Protein AF-A0A2D7VNE8-F1 (afdb_monomer_lite)

Sequence (52 aa):
CSGLEIVQYDAAKLLDLLGPEFILRDEQKEAHVTPAGAIQQFAWFVLQRVGS

Radius of gyration: 14.51 Å; chains: 1; bounding box: 31×30×40 Å

Secondary structure (DSSP, 8-state):
----------HHHHHHHH-TTEEEEEEEEEEEE-TTS-EEEEEEEEEEE---

Foldseek 3Di:
DPPDDDDDDDPVNVCVVVDPQKDWDDKDWDWDQDPVRDTDIDMDTDIDGHDD

Structure (mmCIF, N/CA/C/O backbone):
data_AF-A0A2D7VNE8-F1
#
_entry.id   AF-A0A2D7VNE8-F1
#
loop_
_atom_site.group_PDB
_atom_site.id
_atom_site.type_symbol
_atom_site.label_atom_id
_atom_site.label_alt_id
_atom_site.label_comp_id
_atom_site.label_asym_id
_atom_site.label_entity_id
_atom_site.label_seq_id
_atom_site.pdbx_PDB_ins_code
_atom_site.Cartn_x
_atom_site.Cartn_y
_atom_site.Cartn_z
_atom_site.occupancy
_atom_site.B_iso_or_equiv
_atom_site.auth_seq_id
_atom_site.auth_comp_id
_atom_site.auth_asym_id
_atom_site.auth_atom_id
_atom_site.pdbx_PDB_model_num
ATOM 1 N N . CYS A 1 1 ? 12.796 -21.751 -3.058 1.00 68.06 1 CYS A N 1
ATOM 2 C CA . CYS A 1 1 ? 11.687 -20.794 -2.860 1.00 68.06 1 CYS A CA 1
ATOM 3 C C . CYS A 1 1 ? 10.586 -21.492 -2.080 1.00 68.06 1 CYS A C 1
ATOM 5 O O . CYS A 1 1 ? 10.351 -22.660 -2.351 1.00 68.06 1 CYS A O 1
ATOM 7 N N . SER A 1 2 ? 9.951 -20.821 -1.119 1.00 80.94 2 SER A N 1
ATOM 8 C CA . SER A 1 2 ? 8.961 -21.408 -0.196 1.00 80.94 2 SER A CA 1
ATOM 9 C C . SER A 1 2 ? 7.656 -21.883 -0.855 1.00 80.94 2 SER A C 1
ATOM 11 O O . SER A 1 2 ? 6.805 -22.426 -0.165 1.00 80.94 2 SER A O 1
ATOM 13 N N . GLY A 1 3 ? 7.482 -21.679 -2.167 1.00 90.56 3 GLY A N 1
ATOM 14 C CA . GLY A 1 3 ? 6.247 -22.006 -2.890 1.00 90.56 3 GLY A CA 1
ATOM 15 C C . GLY A 1 3 ? 5.084 -21.055 -2.592 1.00 90.56 3 GLY A C 1
ATOM 16 O O . GLY A 1 3 ? 3.976 -21.298 -3.050 1.00 90.56 3 GLY A O 1
ATOM 17 N N . LEU A 1 4 ? 5.332 -19.988 -1.828 1.00 87.81 4 LEU A N 1
ATOM 18 C CA . LEU A 1 4 ? 4.322 -19.002 -1.462 1.00 87.81 4 LEU A CA 1
ATOM 19 C C . LEU A 1 4 ? 4.110 -17.986 -2.586 1.00 87.81 4 LEU A C 1
ATOM 21 O O . LEU A 1 4 ? 5.046 -17.646 -3.315 1.00 87.81 4 LEU A O 1
ATOM 25 N N . GLU A 1 5 ? 2.880 -17.487 -2.690 1.00 86.00 5 GLU A N 1
ATOM 26 C CA . GLU A 1 5 ? 2.527 -16.424 -3.626 1.00 86.00 5 GLU A CA 1
ATOM 27 C C . GLU A 1 5 ? 3.275 -15.127 -3.305 1.00 86.00 5 GLU A C 1
ATOM 29 O O . GLU A 1 5 ? 3.461 -14.747 -2.146 1.00 86.00 5 GLU A O 1
ATOM 34 N N . ILE A 1 6 ? 3.686 -14.424 -4.360 1.00 86.12 6 ILE A N 1
ATOM 35 C CA . ILE A 1 6 ? 4.221 -13.071 -4.244 1.00 86.12 6 ILE A CA 1
ATOM 36 C C . ILE A 1 6 ? 3.030 -12.116 -4.234 1.00 86.12 6 ILE A C 1
ATOM 38 O O . ILE A 1 6 ? 2.351 -11.956 -5.247 1.00 86.12 6 ILE A O 1
ATOM 42 N N . VAL A 1 7 ? 2.794 -11.463 -3.098 1.00 85.19 7 VAL A N 1
ATOM 43 C CA . VAL A 1 7 ? 1.728 -10.468 -2.950 1.00 85.19 7 VAL A CA 1
ATOM 44 C C . VAL A 1 7 ? 2.334 -9.073 -2.902 1.00 85.19 7 VAL A C 1
ATOM 46 O O . VAL A 1 7 ? 3.154 -8.767 -2.037 1.00 85.19 7 VAL A O 1
ATOM 49 N N . GLN A 1 8 ? 1.896 -8.207 -3.815 1.00 89.00 8 GLN A N 1
ATOM 50 C CA . GLN A 1 8 ? 2.160 -6.776 -3.724 1.00 89.00 8 GLN A CA 1
ATOM 51 C C . GLN A 1 8 ? 1.069 -6.119 -2.875 1.00 89.00 8 GLN A C 1
ATOM 53 O O . GLN A 1 8 ? -0.108 -6.082 -3.263 1.00 89.00 8 GLN A O 1
ATOM 58 N N . TYR A 1 9 ? 1.474 -5.640 -1.703 1.00 90.94 9 TYR A N 1
ATOM 59 C CA . TYR A 1 9 ? 0.596 -4.994 -0.738 1.00 90.94 9 TYR A CA 1
ATOM 60 C C . TYR A 1 9 ? 0.431 -3.502 -1.039 1.00 90.94 9 TYR A C 1
ATOM 62 O O . TYR A 1 9 ? 1.397 -2.801 -1.334 1.00 90.94 9 TYR A O 1
ATOM 70 N N . ASP A 1 10 ? -0.808 -3.036 -0.928 1.00 94.38 10 ASP A N 1
ATOM 71 C CA . ASP A 1 10 ? -1.161 -1.633 -0.737 1.00 94.38 10 ASP A CA 1
ATOM 72 C C . ASP A 1 10 ? -1.727 -1.450 0.682 1.00 94.38 10 ASP A C 1
ATOM 74 O O . ASP A 1 10 ? -1.877 -2.421 1.435 1.00 94.38 10 ASP A O 1
ATOM 78 N N . ALA A 1 11 ? -2.050 -0.211 1.055 1.00 95.88 11 ALA A N 1
ATOM 79 C CA . ALA A 1 11 ? -2.597 0.082 2.374 1.00 95.88 11 ALA A CA 1
ATOM 80 C C . ALA A 1 11 ? -3.885 -0.707 2.671 1.00 95.88 11 ALA A C 1
ATOM 82 O O . ALA A 1 11 ? -4.070 -1.166 3.795 1.00 95.88 11 ALA A O 1
ATOM 83 N N . ALA A 1 12 ? -4.757 -0.902 1.677 1.00 96.00 12 ALA A N 1
ATOM 84 C CA . ALA A 1 12 ? -6.027 -1.597 1.866 1.00 96.00 12 ALA A CA 1
ATOM 85 C C . ALA A 1 12 ? -5.813 -3.084 2.176 1.00 96.00 12 ALA A C 1
ATOM 87 O O . ALA A 1 12 ? -6.365 -3.588 3.150 1.00 96.00 12 ALA A O 1
ATOM 88 N N . LYS A 1 13 ? -4.952 -3.768 1.412 1.00 95.75 13 LYS A N 1
ATOM 89 C CA . LYS A 1 13 ? -4.583 -5.170 1.669 1.00 95.75 13 LYS A CA 1
ATOM 90 C C . LYS A 1 13 ? -3.889 -5.345 3.016 1.00 95.75 13 LYS A C 1
ATOM 92 O O . LYS A 1 13 ? -4.081 -6.366 3.666 1.00 95.75 13 LYS A O 1
ATOM 97 N N . LEU A 1 14 ? -3.076 -4.371 3.436 1.00 95.81 14 LEU A N 1
ATOM 98 C CA . LEU A 1 14 ? -2.438 -4.403 4.754 1.00 95.81 14 LEU A CA 1
ATOM 99 C C . LEU A 1 14 ? -3.459 -4.261 5.881 1.00 95.81 14 LEU A C 1
ATOM 101 O O . LEU A 1 14 ? -3.380 -5.008 6.848 1.00 95.81 14 LEU A O 1
ATOM 105 N N . LEU A 1 15 ? -4.415 -3.340 5.761 1.00 96.69 15 LEU A N 1
ATOM 106 C CA . LEU A 1 15 ? -5.471 -3.167 6.761 1.00 96.69 15 LEU A CA 1
ATOM 107 C C . LEU A 1 15 ? -6.393 -4.390 6.841 1.00 96.69 15 LEU A C 1
ATOM 109 O O . LEU A 1 15 ? -6.742 -4.806 7.940 1.00 96.69 15 LEU A O 1
ATOM 113 N N . ASP A 1 16 ? -6.739 -4.993 5.702 1.00 96.44 16 ASP A N 1
ATOM 114 C CA . ASP A 1 16 ? -7.538 -6.223 5.657 1.00 96.44 16 ASP A CA 1
ATOM 115 C C . ASP A 1 16 ? -6.805 -7.401 6.322 1.00 96.44 16 ASP A C 1
ATOM 117 O O . ASP A 1 16 ? -7.374 -8.110 7.150 1.00 96.44 16 ASP A O 1
ATOM 121 N N . LEU A 1 17 ? -5.504 -7.553 6.043 1.00 95.12 17 LEU A N 1
ATOM 122 C CA . LEU A 1 17 ? -4.670 -8.600 6.635 1.00 95.12 17 LEU A CA 1
ATOM 123 C C . LEU A 1 17 ? -4.433 -8.408 8.142 1.00 95.12 17 LEU A C 1
ATOM 125 O O . LEU A 1 17 ? -4.437 -9.382 8.893 1.00 95.12 17 LEU A O 1
ATOM 129 N N . LEU A 1 18 ? -4.163 -7.175 8.581 1.00 95.38 18 LEU A N 1
ATOM 130 C CA . LEU A 1 18 ? -3.842 -6.857 9.980 1.00 95.38 18 LEU A CA 1
ATOM 131 C C . LEU A 1 18 ? -5.089 -6.749 10.862 1.00 95.38 18 LEU A C 1
ATOM 133 O O . LEU A 1 18 ? -5.001 -6.914 12.079 1.00 95.38 18 LEU A O 1
ATOM 137 N N . GLY A 1 19 ? -6.244 -6.495 10.252 1.00 96.19 19 GLY A N 1
ATOM 138 C CA . GLY A 1 19 ? -7.526 -6.429 10.926 1.00 96.19 19 GLY A CA 1
ATOM 139 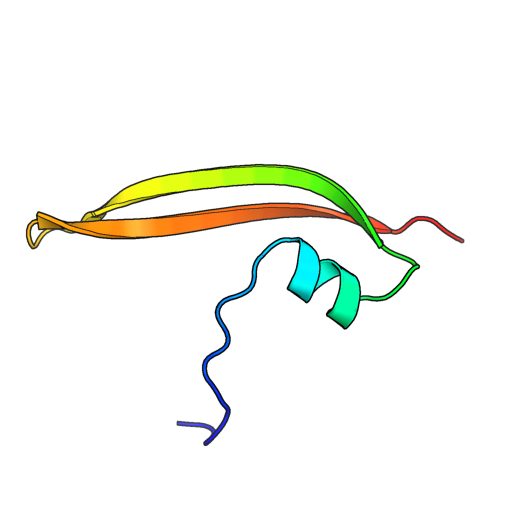C C . GLY A 1 19 ? -7.837 -5.067 11.559 1.00 96.19 19 GLY A C 1
ATOM 140 O O . GLY A 1 19 ? -7.051 -4.117 11.500 1.00 96.19 19 GLY A O 1
ATOM 141 N N . PRO A 1 20 ? -9.014 -4.962 12.198 1.00 95.50 20 PRO A N 1
ATOM 142 C CA . PRO A 1 20 ? -9.600 -3.692 12.635 1.00 95.50 20 PRO A CA 1
ATOM 143 C C . PRO A 1 20 ? -8.848 -3.013 13.786 1.00 95.50 20 PRO A C 1
ATOM 145 O O . PRO A 1 20 ? -9.135 -1.864 14.111 1.00 95.50 20 PRO A O 1
ATOM 148 N N . GLU A 1 21 ? -7.894 -3.706 14.412 1.00 96.81 21 GLU A N 1
ATOM 149 C CA . GLU A 1 21 ? -7.036 -3.125 15.442 1.00 96.81 21 GLU A CA 1
ATOM 150 C C . GLU A 1 21 ? -6.006 -2.156 14.866 1.00 96.81 21 GLU A C 1
ATOM 152 O O . GLU A 1 21 ? -5.363 -1.457 15.636 1.00 96.81 21 GLU A O 1
ATOM 157 N N . PHE A 1 22 ? -5.808 -2.094 13.549 1.00 97.56 22 PHE A N 1
ATOM 158 C CA . PHE A 1 22 ? -4.844 -1.191 12.932 1.00 97.56 22 PHE A CA 1
ATOM 159 C C . PHE A 1 22 ? -5.537 -0.116 12.107 1.00 97.56 22 PHE A C 1
ATOM 161 O O . PHE A 1 22 ? -6.494 -0.367 11.380 1.00 97.56 22 PHE A O 1
ATOM 168 N N . ILE A 1 23 ? -4.999 1.097 12.186 1.00 97.56 23 ILE A N 1
ATOM 169 C CA . ILE A 1 23 ? -5.358 2.199 11.298 1.00 97.56 23 ILE A CA 1
ATOM 170 C C . ILE A 1 23 ? -4.117 2.733 10.599 1.00 97.56 23 ILE A C 1
ATOM 172 O O . ILE A 1 23 ? -3.024 2.775 11.171 1.00 97.56 23 ILE A O 1
ATOM 176 N N . LEU A 1 24 ? -4.295 3.176 9.360 1.00 98.00 24 LEU A N 1
ATOM 177 C CA . LEU A 1 24 ? -3.255 3.856 8.603 1.00 98.00 24 LEU A CA 1
ATOM 178 C C . LEU A 1 24 ? -3.066 5.275 9.152 1.00 98.00 24 LEU A C 1
ATOM 180 O O . LEU A 1 24 ? -4.031 6.020 9.331 1.00 98.00 24 LEU A O 1
ATOM 184 N N . ARG A 1 25 ? -1.819 5.645 9.426 1.00 98.19 25 ARG A N 1
ATOM 185 C CA . ARG A 1 25 ? -1.421 7.000 9.822 1.00 98.19 25 ARG A CA 1
ATOM 186 C C . ARG A 1 25 ? -0.781 7.767 8.685 1.00 98.19 25 ARG A C 1
ATOM 188 O O 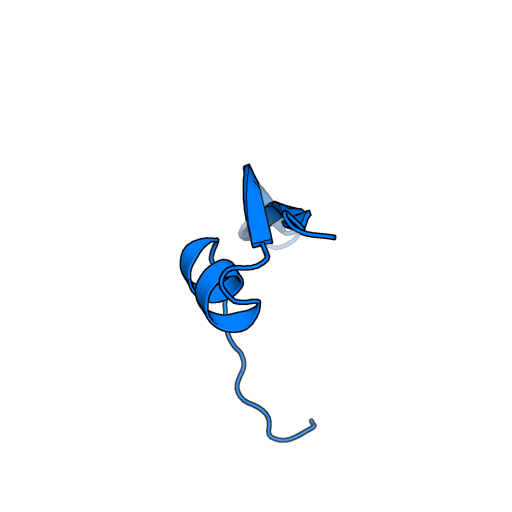. ARG A 1 25 ? -1.047 8.955 8.558 1.00 98.19 25 ARG A O 1
ATOM 195 N N . ASP A 1 26 ? 0.039 7.089 7.896 1.00 98.25 26 ASP A N 1
ATOM 196 C CA . ASP A 1 26 ? 0.716 7.687 6.754 1.00 98.25 26 ASP A CA 1
ATOM 197 C C . ASP A 1 26 ? 0.986 6.635 5.676 1.00 98.25 26 ASP A C 1
ATOM 199 O O . ASP A 1 26 ? 1.176 5.453 5.982 1.00 98.25 26 ASP A O 1
ATOM 203 N N . GLU A 1 27 ? 1.014 7.079 4.426 1.00 97.75 27 GLU A N 1
ATOM 204 C CA . GLU A 1 27 ? 1.415 6.290 3.265 1.00 97.75 27 GLU A CA 1
ATOM 205 C C . GLU A 1 27 ? 2.262 7.163 2.346 1.00 97.75 27 GLU A C 1
ATOM 207 O O . GLU A 1 27 ? 1.866 8.266 1.970 1.00 97.75 27 GLU A O 1
ATOM 212 N N . GLN A 1 28 ? 3.410 6.637 1.928 1.00 97.88 28 GLN A N 1
ATOM 213 C CA . GLN A 1 28 ? 4.280 7.303 0.969 1.00 97.88 28 GLN A CA 1
ATOM 214 C C . GLN A 1 28 ? 4.675 6.339 -0.136 1.00 97.88 28 GLN A C 1
ATOM 216 O O . GLN A 1 28 ? 4.947 5.166 0.112 1.00 97.88 28 GLN A O 1
ATOM 221 N N . LYS A 1 29 ? 4.714 6.841 -1.370 1.00 96.31 29 LYS A N 1
ATOM 222 C CA . LYS A 1 29 ? 5.170 6.088 -2.538 1.00 96.31 29 LYS A CA 1
ATOM 223 C C . LYS A 1 29 ? 6.349 6.794 -3.156 1.00 96.31 29 LYS A C 1
ATOM 225 O O . LYS A 1 29 ? 6.324 8.006 -3.353 1.00 96.31 29 LYS A O 1
ATOM 230 N N . GLU A 1 30 ? 7.348 6.009 -3.506 1.00 97.56 30 GLU A N 1
ATOM 231 C CA . GLU A 1 30 ? 8.553 6.501 -4.141 1.00 97.56 30 GLU A CA 1
ATOM 232 C C . GLU A 1 30 ? 8.826 5.706 -5.413 1.00 97.56 30 GLU A C 1
ATOM 234 O O . GLU A 1 30 ? 8.647 4.489 -5.465 1.00 97.56 30 GLU A O 1
ATOM 239 N N . ALA A 1 31 ? 9.277 6.407 -6.449 1.00 97.50 31 ALA A N 1
ATOM 240 C CA . ALA A 1 31 ? 9.684 5.814 -7.712 1.00 97.50 31 ALA A CA 1
ATOM 241 C C . ALA A 1 31 ? 11.181 6.047 -7.893 1.00 97.50 31 ALA A C 1
ATOM 243 O O . ALA A 1 31 ? 11.627 7.185 -8.040 1.00 97.50 31 ALA A O 1
ATOM 244 N N . HIS A 1 32 ? 11.965 4.976 -7.843 1.00 97.31 32 HIS A N 1
ATOM 245 C CA . HIS A 1 32 ? 13.420 5.039 -7.951 1.00 97.31 32 HIS A CA 1
ATOM 246 C C . HIS A 1 32 ? 13.867 4.444 -9.278 1.00 97.31 32 HIS A C 1
ATOM 248 O O . HIS A 1 32 ? 13.297 3.463 -9.750 1.00 97.31 32 HIS A O 1
ATOM 254 N N . VAL A 1 33 ? 14.908 5.011 -9.879 1.00 97.69 33 VAL A N 1
ATOM 255 C CA . VAL A 1 33 ? 15.505 4.463 -11.100 1.00 97.69 33 VAL A CA 1
ATOM 256 C C . VAL A 1 33 ? 16.563 3.436 -10.700 1.00 97.69 3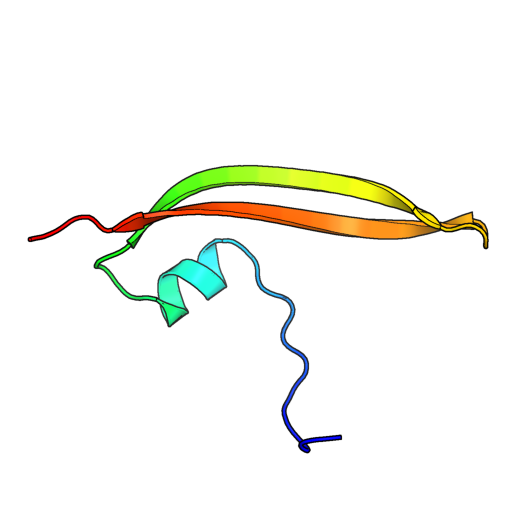3 VAL A C 1
ATOM 258 O O . VAL A 1 33 ? 17.474 3.741 -9.932 1.00 97.69 33 VAL A O 1
ATOM 261 N N . THR A 1 34 ? 16.453 2.209 -11.202 1.00 96.50 34 THR A N 1
ATOM 262 C CA . THR A 1 34 ? 17.469 1.173 -10.998 1.00 96.50 34 THR A CA 1
ATOM 263 C C . THR A 1 34 ? 18.729 1.495 -11.807 1.00 96.50 34 THR A C 1
ATOM 265 O O . THR A 1 34 ? 18.654 2.234 -12.791 1.00 96.50 34 THR A O 1
ATOM 268 N N . PRO A 1 35 ? 19.892 0.897 -11.492 1.00 97.69 35 PRO A N 1
ATOM 269 C CA . PRO A 1 35 ? 21.096 1.074 -12.310 1.00 97.69 35 PRO A CA 1
ATOM 270 C C . PRO A 1 35 ? 20.910 0.708 -13.794 1.00 97.69 35 PRO A C 1
ATOM 272 O O . PRO A 1 35 ? 21.614 1.236 -14.647 1.00 97.69 35 PRO A O 1
ATOM 275 N N . ALA A 1 36 ? 19.949 -0.168 -14.112 1.00 97.50 36 ALA A N 1
ATOM 276 C CA . ALA A 1 36 ? 19.595 -0.548 -15.481 1.00 97.50 36 ALA A CA 1
ATOM 277 C C . ALA A 1 36 ? 18.577 0.403 -16.151 1.00 97.50 36 ALA A C 1
ATOM 279 O O . ALA A 1 36 ? 18.142 0.141 -17.269 1.00 97.50 36 ALA A O 1
ATOM 280 N N . GLY A 1 37 ? 18.166 1.483 -15.480 1.00 96.88 37 GLY A N 1
ATOM 281 C CA . GLY A 1 37 ? 17.225 2.479 -16.000 1.00 96.88 37 GLY A CA 1
ATOM 282 C C . GLY A 1 37 ? 15.741 2.136 -15.824 1.00 96.88 37 GLY A C 1
ATOM 283 O O . GLY A 1 37 ? 14.889 2.912 -16.251 1.00 96.88 37 GLY A O 1
ATOM 284 N N . ALA A 1 38 ? 15.400 1.006 -15.198 1.00 97.75 38 ALA A N 1
ATOM 285 C CA . ALA A 1 38 ? 14.006 0.651 -14.916 1.00 97.75 38 ALA A CA 1
ATOM 286 C C . ALA A 1 38 ? 13.468 1.420 -13.700 1.00 97.75 38 ALA A C 1
ATOM 288 O O . ALA A 1 38 ? 14.235 1.775 -12.810 1.00 97.75 38 ALA A O 1
ATOM 289 N N . ILE A 1 39 ? 12.152 1.629 -13.616 1.00 97.69 39 ILE A N 1
ATOM 290 C CA . ILE A 1 39 ? 11.529 2.210 -12.420 1.00 97.69 39 ILE A CA 1
ATOM 291 C C . ILE A 1 39 ? 11.198 1.106 -11.416 1.00 97.69 39 ILE A C 1
ATOM 293 O O . ILE A 1 39 ? 10.470 0.168 -11.735 1.00 97.69 39 ILE A O 1
ATOM 297 N N . GLN A 1 40 ? 11.681 1.256 -10.187 1.00 96.50 40 GLN A N 1
ATOM 298 C CA . GLN A 1 40 ? 11.297 0.455 -9.036 1.00 96.50 40 GLN A CA 1
ATOM 299 C C . GLN A 1 40 ? 10.379 1.274 -8.129 1.00 96.50 40 GLN A C 1
ATOM 301 O O . GLN A 1 40 ? 10.733 2.364 -7.682 1.00 96.50 40 GLN A O 1
ATOM 306 N N . GLN A 1 41 ? 9.186 0.743 -7.884 1.00 95.44 41 GLN A N 1
ATOM 307 C CA . GLN A 1 41 ? 8.193 1.359 -7.012 1.00 95.44 41 GLN A CA 1
ATOM 308 C C . GLN A 1 41 ? 8.409 0.873 -5.578 1.00 95.44 41 GLN A C 1
ATOM 310 O O . GLN A 1 41 ? 8.478 -0.333 -5.337 1.00 95.44 41 GLN A O 1
ATOM 315 N N . PHE A 1 42 ? 8.477 1.806 -4.639 1.00 95.44 42 PHE A N 1
ATOM 316 C CA . PHE A 1 42 ? 8.487 1.556 -3.205 1.00 95.44 42 PHE A CA 1
ATOM 317 C C . PHE A 1 42 ? 7.238 2.157 -2.573 1.00 95.44 42 PHE A C 1
ATOM 319 O O . PHE A 1 42 ? 6.735 3.187 -3.025 1.00 95.44 42 PHE A O 1
ATOM 326 N N .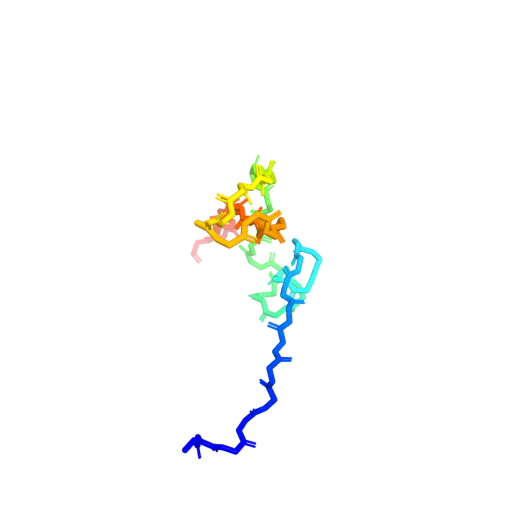 ALA A 1 43 ? 6.751 1.515 -1.515 1.00 96.06 43 ALA A N 1
ATOM 327 C CA . ALA A 1 43 ? 5.657 2.025 -0.709 1.00 96.06 43 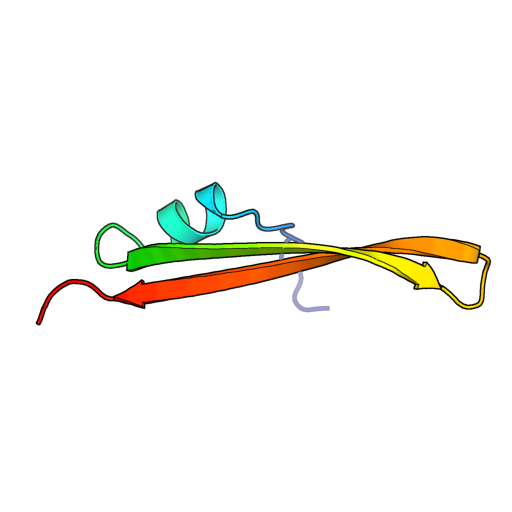ALA A CA 1
ATOM 328 C C . ALA A 1 43 ? 5.987 1.851 0.776 1.00 96.06 43 ALA A C 1
ATOM 330 O O . ALA A 1 43 ? 6.430 0.781 1.200 1.00 96.06 43 ALA A O 1
ATOM 331 N N . TRP A 1 44 ? 5.759 2.906 1.547 1.00 97.06 44 TRP A N 1
ATOM 332 C CA . TRP A 1 44 ? 5.930 2.964 2.990 1.00 97.06 44 TRP A CA 1
ATOM 333 C C . TRP A 1 44 ? 4.567 3.172 3.631 1.00 97.06 44 TRP A C 1
ATOM 335 O O . TRP A 1 44 ? 3.807 4.031 3.190 1.00 97.06 44 TRP A O 1
ATOM 345 N N . PHE A 1 45 ? 4.273 2.413 4.682 1.00 97.75 45 PHE A N 1
ATOM 346 C CA . PHE A 1 45 ? 3.007 2.498 5.403 1.00 97.75 45 PHE A CA 1
ATOM 347 C C . PHE A 1 45 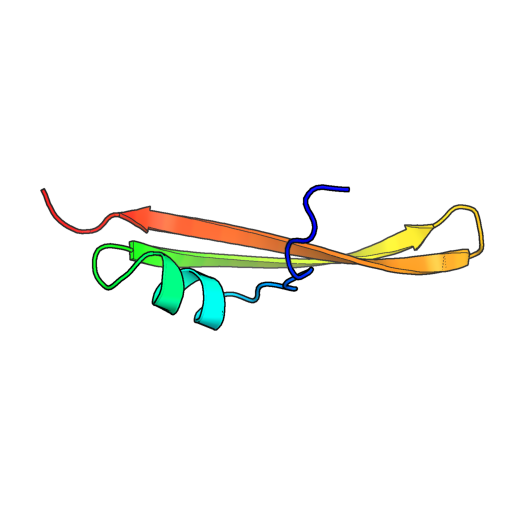? 3.289 2.597 6.897 1.00 97.75 45 PHE A C 1
ATOM 349 O O . PHE A 1 45 ? 3.946 1.726 7.467 1.00 97.75 45 PHE A O 1
ATOM 356 N N . VAL A 1 46 ? 2.772 3.640 7.541 1.00 97.88 46 VAL A N 1
ATOM 357 C CA . VAL A 1 46 ? 2.789 3.766 8.998 1.00 97.88 46 VAL A CA 1
ATOM 358 C C . VAL A 1 46 ? 1.427 3.331 9.508 1.00 97.88 46 VAL A C 1
ATOM 360 O O . VAL A 1 46 ? 0.433 4.028 9.311 1.00 97.88 46 VAL A O 1
ATOM 363 N N . LEU A 1 47 ? 1.374 2.175 10.165 1.00 97.69 47 LEU A N 1
ATOM 364 C CA . LEU A 1 47 ? 0.162 1.666 10.799 1.00 97.69 47 LEU A CA 1
ATOM 365 C C . LEU A 1 47 ? 0.272 1.819 12.312 1.00 97.69 47 LEU A C 1
ATOM 367 O O . LEU A 1 47 ? 1.294 1.493 12.913 1.00 97.69 47 LEU A O 1
ATOM 371 N N . GLN A 1 48 ? -0.798 2.299 12.932 1.00 97.56 48 GLN A N 1
ATOM 372 C CA . GLN A 1 48 ? -0.914 2.368 14.379 1.00 97.56 48 GLN A CA 1
ATOM 373 C C . GLN A 1 48 ? -1.961 1.365 14.847 1.00 97.56 48 GLN A C 1
ATOM 375 O O . GLN A 1 48 ? -3.086 1.378 14.350 1.00 97.56 48 GLN A O 1
ATOM 380 N N . ARG A 1 49 ? -1.619 0.568 15.863 1.00 96.62 49 ARG A N 1
ATOM 381 C CA . ARG A 1 49 ? -2.612 -0.215 16.594 1.00 96.62 49 ARG A CA 1
ATOM 382 C C . ARG A 1 49 ? -3.492 0.705 17.453 1.00 96.62 49 ARG A C 1
ATOM 384 O O . ARG A 1 49 ? -2.979 1.535 18.206 1.00 96.62 49 ARG A O 1
ATOM 391 N N . VAL A 1 50 ? -4.805 0.581 17.333 1.00 93.12 50 VAL A N 1
ATOM 392 C CA . VAL A 1 50 ? -5.822 1.285 18.114 1.00 93.12 50 VAL A CA 1
ATOM 393 C C . VAL A 1 50 ? -6.624 0.266 18.918 1.00 93.12 50 VAL A C 1
ATOM 395 O O . VAL A 1 50 ? -7.264 -0.617 18.363 1.00 93.12 50 VAL A O 1
ATOM 398 N N . GLY A 1 51 ? -6.555 0.374 20.242 1.00 80.94 51 GLY A N 1
ATOM 399 C CA . GLY A 1 51 ? -7.085 -0.637 21.162 1.00 80.94 51 GLY A CA 1
ATOM 400 C C . GLY A 1 51 ? -6.015 -1.083 22.157 1.00 80.94 51 GLY A C 1
ATOM 401 O O . GLY A 1 51 ? -4.826 -1.038 21.846 1.00 80.94 51 GLY A O 1
ATOM 402 N N . SER A 1 52 ? -6.445 -1.397 23.380 1.00 60.97 52 SER A N 1
ATOM 403 C CA . SER A 1 52 ? -5.595 -1.765 24.526 1.00 60.97 52 SER A CA 1
ATOM 404 C C . SER A 1 52 ? -5.111 -3.209 24.462 1.00 60.97 52 SER A C 1
ATOM 406 O O . SER A 1 52 ? -5.909 -4.072 24.040 1.00 60.97 52 SER A O 1
#

pLDDT: mean 93.71, std 7.27, range [60.97, 98.25]